Protein AF-W2PN61-F1 (afdb_monomer_lite)

Radius of gyration: 28.11 Å; chains: 1; bounding box: 48×59×85 Å

Foldseek 3Di:
DVCPPPDPPDDDDPDDDPDPDPPPPDADPDALVNLLVDPLQVVLDDPPDPSDLVSSQVSCCVRVVHHCPPVSVRSVVSNVVVVVVPPDPVVVVVVCVVVVQVVVCVVDPQFHDDQDAPPVRHRPPPPPDPPPPGDRPPDD

Structure (mmCIF, N/CA/C/O backbone):
data_AF-W2PN61-F1
#
_entry.id   AF-W2PN61-F1
#
loop_
_atom_site.group_PDB
_atom_site.id
_atom_site.type_symbol
_atom_site.label_atom_id
_atom_site.label_alt_id
_atom_site.label_comp_id
_atom_site.label_asym_id
_atom_site.label_entity_id
_atom_site.label_seq_id
_atom_site.pdbx_PD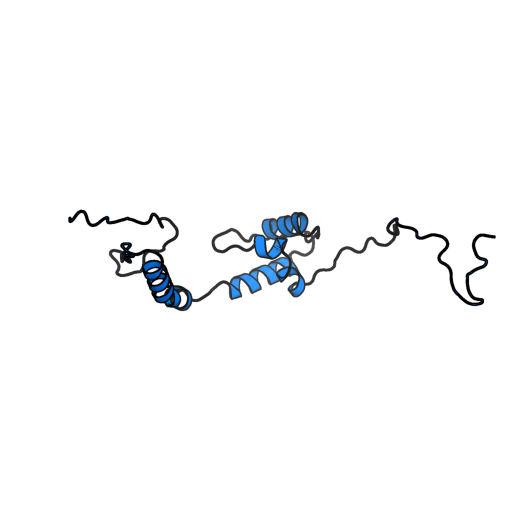B_ins_code
_atom_site.Cartn_x
_atom_site.Cartn_y
_atom_site.Cartn_z
_atom_site.occupancy
_atom_site.B_iso_or_equiv
_atom_site.auth_seq_id
_atom_site.auth_comp_id
_atom_site.auth_asym_id
_atom_site.auth_atom_id
_atom_site.pdbx_PDB_model_num
ATOM 1 N N . MET A 1 1 ? 13.772 -45.268 -36.505 1.00 55.53 1 MET A N 1
ATOM 2 C CA . MET A 1 1 ? 14.188 -43.844 -36.478 1.00 55.53 1 MET A CA 1
ATOM 3 C C . MET A 1 1 ? 13.184 -43.098 -35.601 1.00 55.53 1 MET A C 1
ATOM 5 O O . MET A 1 1 ? 11.998 -43.304 -35.801 1.00 55.53 1 MET A O 1
ATOM 9 N N . LYS A 1 2 ? 13.611 -42.314 -34.602 1.00 65.19 2 LYS A N 1
ATOM 10 C CA . LYS A 1 2 ? 12.760 -41.797 -33.497 1.00 65.19 2 LYS A CA 1
ATOM 11 C C . LYS A 1 2 ? 11.611 -40.836 -33.892 1.00 65.19 2 LYS A C 1
ATOM 13 O O . LYS A 1 2 ? 10.935 -40.336 -33.005 1.00 65.19 2 LYS A O 1
ATOM 18 N N . LEU A 1 3 ? 11.386 -40.581 -35.183 1.00 68.88 3 LEU A N 1
ATOM 19 C CA . LEU A 1 3 ? 10.431 -39.589 -35.702 1.00 68.88 3 LEU A CA 1
ATOM 20 C C . LEU A 1 3 ? 9.492 -40.147 -36.791 1.00 68.88 3 LEU A C 1
ATOM 22 O O . LEU A 1 3 ? 8.850 -39.381 -37.497 1.00 68.88 3 LEU A O 1
ATOM 26 N N . SER A 1 4 ? 9.376 -41.473 -36.930 1.00 75.00 4 SER A N 1
ATOM 27 C CA . SER A 1 4 ? 8.536 -42.121 -37.959 1.00 75.00 4 SER A CA 1
ATOM 28 C C . SER A 1 4 ? 7.030 -41.863 -37.827 1.00 75.00 4 SER A C 1
ATOM 30 O O . SER A 1 4 ? 6.282 -42.177 -38.744 1.00 75.00 4 SER A O 1
ATOM 32 N N . HIS A 1 5 ? 6.583 -41.315 -36.696 1.00 78.94 5 HIS A N 1
ATOM 33 C CA . HIS A 1 5 ? 5.173 -41.038 -36.410 1.00 78.94 5 HIS A CA 1
ATOM 34 C C . HIS A 1 5 ? 4.788 -39.561 -36.591 1.00 78.94 5 HIS A C 1
ATOM 36 O O . HIS A 1 5 ? 3.639 -39.205 -36.346 1.00 78.94 5 HIS A O 1
ATOM 42 N N . VAL A 1 6 ? 5.725 -38.691 -36.983 1.00 79.25 6 VAL A N 1
ATOM 43 C CA . VAL A 1 6 ? 5.450 -37.258 -37.162 1.00 79.25 6 VAL A CA 1
ATOM 44 C C . VAL A 1 6 ? 4.892 -37.022 -38.574 1.00 79.25 6 VAL A C 1
ATOM 46 O O . VAL A 1 6 ? 5.556 -37.398 -39.543 1.00 79.25 6 VAL A O 1
ATOM 49 N N . PRO A 1 7 ? 3.693 -36.422 -38.724 1.00 85.25 7 PRO A N 1
ATOM 50 C CA . PRO A 1 7 ? 3.103 -36.143 -40.031 1.00 85.25 7 PRO A CA 1
ATOM 51 C C . PRO A 1 7 ? 3.997 -35.241 -40.887 1.00 85.25 7 PRO A C 1
ATOM 53 O O . PRO A 1 7 ? 4.637 -34.317 -40.379 1.00 85.25 7 PRO A O 1
ATOM 56 N N . SER A 1 8 ? 4.005 -35.471 -42.201 1.00 80.50 8 SER A N 1
ATOM 57 C CA . SER A 1 8 ? 4.737 -34.616 -43.140 1.00 80.50 8 SER A CA 1
ATOM 58 C C . SER A 1 8 ? 4.215 -33.176 -43.065 1.00 80.50 8 SER A C 1
ATOM 60 O O . SER A 1 8 ? 3.020 -32.946 -43.234 1.00 80.50 8 SER A O 1
ATOM 62 N N . GLY A 1 9 ? 5.107 -32.217 -42.796 1.00 79.81 9 GLY A N 1
ATOM 63 C CA . GLY A 1 9 ? 4.773 -30.797 -42.610 1.00 79.81 9 GLY A CA 1
ATOM 64 C C . GLY A 1 9 ? 4.555 -30.359 -41.156 1.00 79.81 9 GLY A C 1
ATOM 65 O O . GLY A 1 9 ? 4.357 -29.173 -40.908 1.00 79.81 9 GLY A O 1
ATOM 66 N N . ALA A 1 10 ? 4.620 -31.276 -40.186 1.00 80.12 10 ALA A N 1
ATOM 67 C CA . ALA A 1 10 ? 4.554 -30.920 -38.774 1.00 80.12 10 ALA A CA 1
ATOM 68 C C . ALA A 1 10 ? 5.920 -30.457 -38.242 1.00 80.12 10 ALA A C 1
ATOM 70 O O . ALA A 1 10 ? 6.963 -31.051 -38.528 1.00 80.12 10 ALA A O 1
ATOM 71 N N . TYR A 1 11 ? 5.908 -29.412 -37.416 1.00 79.88 11 TYR A N 1
ATOM 72 C CA . TYR A 1 11 ? 7.091 -28.960 -36.693 1.00 79.88 11 TYR A CA 1
ATOM 73 C C . TYR A 1 11 ? 7.259 -29.782 -35.414 1.00 79.88 11 TYR A C 1
ATOM 75 O O . TYR A 1 11 ? 6.325 -29.920 -34.627 1.00 79.88 11 TYR A O 1
ATOM 83 N N . TYR A 1 12 ? 8.461 -30.314 -35.194 1.00 78.69 12 TYR A N 1
ATOM 84 C CA . TYR A 1 12 ? 8.824 -30.998 -33.956 1.00 78.69 12 TYR A CA 1
ATOM 85 C C . TYR A 1 12 ? 9.882 -30.189 -33.208 1.00 78.69 12 TYR A C 1
ATOM 87 O O . TYR A 1 12 ? 10.924 -29.837 -33.764 1.00 78.69 12 TYR A O 1
ATOM 95 N N . ILE A 1 13 ? 9.621 -29.911 -31.932 1.00 78.12 13 ILE A N 1
ATOM 96 C CA . ILE A 1 13 ? 10.567 -29.216 -31.063 1.00 78.12 13 ILE A CA 1
ATOM 97 C C . ILE A 1 13 ? 11.577 -30.243 -30.552 1.00 78.12 13 ILE A C 1
ATOM 99 O O . ILE A 1 13 ? 11.271 -31.068 -29.696 1.00 78.12 13 ILE A O 1
ATOM 103 N N . SER A 1 14 ? 12.794 -30.193 -31.093 1.00 77.25 14 SER A N 1
ATOM 104 C CA . SER A 1 14 ? 13.855 -31.149 -30.762 1.00 77.25 14 SER A CA 1
ATOM 105 C C . SER A 1 14 ? 14.504 -30.890 -29.405 1.00 77.25 14 SER A C 1
ATOM 107 O O . SER A 1 14 ? 14.959 -31.832 -28.755 1.00 77.25 14 SER A O 1
ATOM 109 N N . LYS A 1 15 ? 14.558 -29.622 -28.982 1.00 73.69 15 LYS A N 1
ATOM 110 C CA . LYS A 1 15 ? 15.092 -29.170 -27.695 1.00 73.69 15 LYS A CA 1
ATOM 111 C C . LYS A 1 15 ? 14.384 -27.887 -27.274 1.00 73.69 15 LYS A C 1
ATOM 113 O O . LYS A 1 15 ? 14.227 -26.977 -28.083 1.00 73.69 15 LYS A O 1
ATOM 118 N N . LEU A 1 16 ? 14.008 -27.808 -26.003 1.00 76.25 16 LEU A N 1
ATOM 119 C CA . LEU A 1 16 ? 13.607 -26.564 -25.354 1.00 76.25 16 LEU A CA 1
ATOM 120 C C . LEU A 1 16 ? 14.790 -26.074 -24.528 1.00 76.25 16 LEU A C 1
ATOM 122 O O . LEU A 1 16 ? 15.350 -26.839 -23.742 1.00 76.25 16 LEU A O 1
ATOM 126 N N . ASN A 1 17 ? 15.188 -24.818 -24.721 1.00 69.75 17 ASN A N 1
ATOM 127 C CA . ASN A 1 17 ? 16.171 -24.200 -23.846 1.00 69.75 17 ASN A CA 1
ATOM 128 C C . ASN A 1 17 ? 15.422 -23.658 -22.628 1.00 69.75 17 ASN A C 1
ATOM 130 O O . ASN A 1 17 ? 14.665 -22.700 -22.743 1.00 69.75 17 ASN A O 1
ATOM 134 N N . LEU A 1 18 ? 15.566 -24.341 -21.493 1.00 70.19 18 LEU A N 1
ATOM 135 C CA . LEU A 1 18 ? 14.885 -23.983 -20.245 1.00 70.19 18 LEU A CA 1
ATOM 136 C C . LEU A 1 18 ? 15.618 -22.875 -19.479 1.00 70.19 18 LEU A C 1
ATOM 138 O O . LEU A 1 18 ? 15.136 -22.424 -18.444 1.00 70.19 18 LEU A O 1
ATOM 142 N N . THR A 1 19 ? 16.785 -22.444 -19.960 1.00 68.56 19 THR A N 1
ATOM 143 C CA . THR A 1 19 ? 17.487 -21.303 -19.384 1.00 68.56 19 THR A CA 1
ATOM 144 C C . THR A 1 19 ? 16.893 -20.005 -19.931 1.00 68.56 19 THR A C 1
ATOM 146 O O . THR A 1 19 ? 16.712 -19.873 -21.147 1.00 68.56 19 THR A O 1
ATOM 149 N N . PRO A 1 20 ? 16.587 -19.028 -19.060 1.00 60.69 20 PRO A N 1
ATOM 150 C CA . PRO A 1 20 ? 16.206 -17.696 -19.503 1.00 60.69 20 PRO A CA 1
ATOM 151 C C . PRO A 1 20 ? 17.273 -17.136 -20.448 1.00 60.69 20 PRO A C 1
ATOM 153 O O . PRO A 1 20 ? 18.472 -17.236 -20.175 1.00 60.69 20 PRO A O 1
ATOM 156 N N . SER A 1 21 ? 16.845 -16.550 -21.568 1.00 64.81 21 SER A N 1
ATOM 157 C CA . SER A 1 21 ? 17.747 -15.820 -22.460 1.00 64.81 21 SER A CA 1
ATOM 158 C C . SER A 1 21 ? 18.455 -14.721 -21.665 1.00 64.81 21 SER A C 1
ATOM 160 O O . SER A 1 21 ? 17.798 -13.902 -21.024 1.00 64.81 21 SER A O 1
ATOM 162 N N . GLN A 1 22 ? 19.789 -14.667 -21.734 1.00 60.28 22 GLN A N 1
ATOM 163 C CA . GLN A 1 22 ? 20.594 -13.632 -21.066 1.00 60.28 22 GLN A CA 1
ATOM 164 C C . GLN A 1 22 ? 20.251 -12.203 -21.528 1.00 60.28 22 GLN A C 1
ATOM 166 O O . GLN A 1 22 ? 20.656 -11.237 -20.891 1.00 60.28 22 GLN A O 1
ATOM 171 N N . CYS A 1 23 ? 19.495 -12.054 -22.620 1.00 58.22 23 CYS A N 1
ATOM 172 C CA . CYS A 1 23 ? 19.038 -10.765 -23.137 1.00 58.22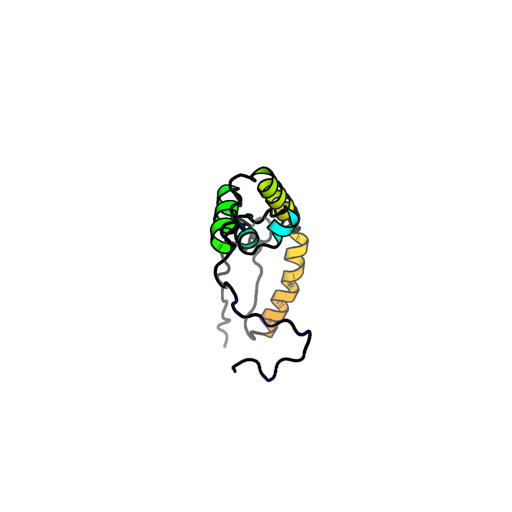 23 CYS A CA 1
ATOM 173 C C . CYS A 1 23 ? 17.659 -10.337 -22.604 1.00 58.22 23 CYS A C 1
AT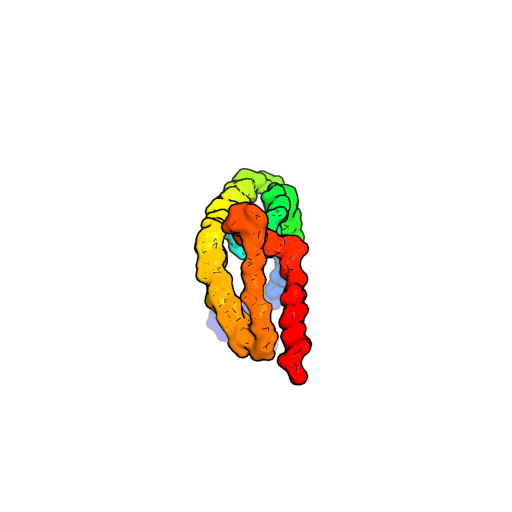OM 175 O O . CYS A 1 23 ? 17.194 -9.250 -22.934 1.00 58.22 23 CYS A O 1
ATOM 177 N N . CYS A 1 24 ? 16.994 -11.157 -21.788 1.00 55.00 24 CYS A N 1
ATOM 178 C CA . CYS A 1 24 ? 15.722 -10.814 -21.152 1.00 55.00 24 CYS A CA 1
ATOM 179 C C . CYS A 1 24 ? 15.965 -10.187 -19.770 1.00 55.00 24 CYS A C 1
ATOM 181 O O . CYS A 1 24 ? 15.555 -10.732 -18.752 1.00 55.00 24 CYS A O 1
ATOM 183 N N . THR A 1 25 ? 16.657 -9.046 -19.731 1.00 59.03 25 THR A N 1
ATOM 184 C CA . THR A 1 25 ? 16.947 -8.280 -18.500 1.00 59.03 25 THR A CA 1
ATOM 185 C C . THR A 1 25 ? 15.948 -7.147 -18.249 1.00 59.03 25 THR A C 1
ATOM 187 O O . THR A 1 25 ? 16.235 -6.220 -17.492 1.00 59.03 25 THR A O 1
ATOM 190 N N . SER A 1 26 ? 14.775 -7.182 -18.888 1.00 62.78 26 SER A N 1
ATOM 191 C CA . SER A 1 26 ? 13.744 -6.167 -18.675 1.00 62.78 26 SER A CA 1
ATOM 192 C C . SER A 1 26 ? 13.274 -6.209 -17.225 1.00 62.78 26 SER A C 1
ATOM 194 O O . SER A 1 26 ? 12.674 -7.194 -16.796 1.00 62.78 26 SER A O 1
ATOM 196 N N . SER A 1 27 ? 13.529 -5.140 -16.476 1.00 63.28 27 SER A N 1
ATOM 197 C CA . SER A 1 27 ? 12.898 -4.952 -15.179 1.00 63.28 27 SER A CA 1
ATOM 198 C C . SER A 1 27 ? 11.430 -4.564 -15.384 1.00 63.28 27 SER A C 1
ATOM 200 O O . SER A 1 27 ? 11.119 -3.826 -16.326 1.00 63.28 27 SER A O 1
ATOM 202 N N . PRO A 1 28 ? 10.511 -5.042 -14.529 1.00 65.69 28 PRO A N 1
ATOM 203 C CA . PRO A 1 28 ? 9.119 -4.623 -14.582 1.00 65.69 28 PRO A CA 1
ATOM 204 C C . PRO A 1 28 ? 9.020 -3.098 -14.455 1.00 65.69 28 PRO A C 1
ATOM 206 O O . PRO A 1 28 ? 9.396 -2.508 -13.436 1.00 65.69 28 PRO A O 1
ATOM 209 N N . ASP A 1 29 ? 8.514 -2.434 -15.494 1.00 77.56 29 ASP A N 1
ATOM 210 C CA . ASP A 1 29 ? 8.195 -1.011 -15.427 1.00 77.56 29 ASP A CA 1
ATOM 211 C C . ASP A 1 29 ? 6.782 -0.825 -14.874 1.00 77.56 29 ASP A C 1
ATOM 213 O O . ASP A 1 29 ? 5.804 -0.712 -15.610 1.00 77.56 29 ASP A O 1
ATOM 217 N N . VAL A 1 30 ? 6.682 -0.874 -13.547 1.00 81.06 30 VAL A N 1
ATOM 218 C CA . VAL A 1 30 ? 5.404 -0.761 -12.842 1.00 81.06 30 VAL A CA 1
ATOM 219 C C . VAL A 1 30 ? 4.955 0.697 -12.791 1.00 81.06 30 VAL A C 1
ATOM 221 O O . VAL A 1 30 ? 5.665 1.569 -12.280 1.00 81.06 30 VAL A O 1
ATOM 224 N N . ASN A 1 31 ? 3.747 0.960 -13.289 1.00 86.56 31 ASN A N 1
ATOM 225 C CA . ASN A 1 31 ? 3.103 2.266 -13.173 1.00 86.56 31 ASN A CA 1
ATOM 226 C C . ASN A 1 31 ? 2.404 2.439 -11.807 1.00 86.56 31 ASN A C 1
ATOM 228 O O . ASN A 1 31 ? 2.191 1.480 -11.072 1.00 86.56 31 ASN A O 1
ATOM 232 N N . ALA A 1 32 ? 1.998 3.666 -11.461 1.00 85.06 32 ALA A N 1
ATOM 233 C CA . ALA A 1 32 ? 1.367 3.947 -10.165 1.00 85.06 32 ALA A CA 1
ATOM 234 C C . ALA A 1 32 ? 0.074 3.149 -9.914 1.00 85.06 32 ALA A C 1
ATOM 236 O O . ALA A 1 32 ? -0.242 2.858 -8.766 1.00 85.06 32 ALA A O 1
ATOM 237 N N . ARG A 1 33 ? -0.675 2.791 -10.966 1.00 86.94 33 ARG A N 1
ATOM 238 C CA . ARG A 1 33 ? -1.913 2.010 -10.841 1.00 86.94 33 ARG A CA 1
ATOM 239 C C . ARG A 1 33 ? -1.608 0.566 -10.451 1.00 86.94 33 ARG A C 1
ATOM 241 O O . ARG A 1 33 ? -2.153 0.084 -9.471 1.00 86.94 33 ARG A O 1
ATOM 248 N N . GLN A 1 34 ? -0.695 -0.071 -11.176 1.00 88.62 34 GLN A N 1
ATOM 249 C CA . GLN A 1 34 ? -0.233 -1.432 -10.907 1.00 88.62 34 GLN A CA 1
ATOM 250 C C . GLN A 1 34 ? 0.469 -1.525 -9.551 1.00 88.62 34 GLN A C 1
ATOM 252 O O . GLN A 1 34 ? 0.284 -2.493 -8.828 1.00 88.62 34 GLN A O 1
ATOM 257 N N . LEU A 1 35 ? 1.226 -0.489 -9.172 1.00 90.12 35 LEU A N 1
ATOM 258 C CA . LEU A 1 35 ? 1.921 -0.426 -7.889 1.00 90.12 35 LEU A CA 1
ATOM 259 C C . LEU A 1 35 ? 0.957 -0.586 -6.705 1.00 90.12 35 LEU A C 1
ATOM 261 O O . LEU A 1 35 ? 1.307 -1.244 -5.735 1.00 90.12 35 LEU A O 1
ATOM 265 N N . LYS A 1 36 ? -0.257 -0.031 -6.791 1.00 89.81 36 LYS A N 1
ATOM 266 C CA . LYS A 1 36 ? -1.269 -0.134 -5.728 1.00 89.81 36 LYS A CA 1
ATOM 267 C C . LYS A 1 36 ? -1.866 -1.526 -5.568 1.00 89.81 36 LYS A C 1
ATOM 269 O O . LYS A 1 36 ? -2.414 -1.818 -4.514 1.00 89.81 36 LYS A O 1
ATOM 274 N N . GLU A 1 37 ? -1.788 -2.351 -6.605 1.00 89.81 37 GLU A N 1
ATOM 275 C CA . GLU A 1 37 ? -2.303 -3.722 -6.603 1.00 89.81 37 GLU A CA 1
ATOM 276 C C . GLU A 1 37 ? -1.270 -4.710 -6.032 1.00 89.81 37 GLU A C 1
ATOM 278 O O . GLU A 1 37 ? -1.606 -5.856 -5.746 1.00 89.81 37 GLU A O 1
ATOM 283 N N . LEU A 1 38 ? -0.018 -4.274 -5.842 1.00 90.19 38 LEU A N 1
ATOM 284 C CA . LEU A 1 38 ? 1.049 -5.120 -5.319 1.00 90.19 38 LEU A CA 1
ATOM 285 C C . LEU A 1 38 ? 0.879 -5.416 -3.828 1.00 90.19 38 LEU A C 1
ATOM 287 O O . LEU A 1 38 ? 0.526 -4.550 -3.016 1.00 90.19 38 LEU A O 1
ATOM 291 N N . THR A 1 39 ? 1.226 -6.645 -3.455 1.00 89.56 39 THR A N 1
ATOM 292 C CA . THR A 1 39 ? 1.105 -7.128 -2.075 1.00 89.56 39 THR A CA 1
ATOM 293 C C . THR A 1 39 ? 2.093 -6.403 -1.165 1.00 89.56 39 THR A C 1
ATOM 295 O O . THR A 1 39 ? 1.734 -5.963 -0.074 1.00 89.56 39 THR A O 1
ATOM 298 N N . GLY A 1 40 ? 3.332 -6.192 -1.623 1.00 89.56 40 GLY A N 1
ATOM 299 C CA . GLY A 1 40 ? 4.345 -5.458 -0.867 1.00 89.56 40 GLY A CA 1
ATOM 300 C C . GLY A 1 40 ? 4.003 -3.982 -0.686 1.00 89.56 40 GLY A C 1
ATOM 301 O O . GLY A 1 40 ? 4.359 -3.392 0.336 1.00 89.56 40 GLY A O 1
ATOM 302 N N . PHE A 1 41 ? 3.284 -3.383 -1.636 1.00 91.00 41 PHE A N 1
ATOM 303 C CA . PHE A 1 41 ? 2.836 -1.997 -1.531 1.00 91.00 41 PHE A CA 1
ATOM 304 C C . PHE A 1 41 ? 1.679 -1.843 -0.539 1.00 91.00 41 PHE A C 1
ATOM 306 O O . PHE A 1 41 ? 1.760 -1.005 0.360 1.00 91.00 41 PHE A O 1
ATOM 313 N N . THR A 1 42 ? 0.636 -2.669 -0.659 1.00 88.19 42 THR A N 1
ATOM 314 C CA . THR A 1 42 ? -0.529 -2.635 0.243 1.00 88.19 42 THR A CA 1
ATOM 315 C C . THR A 1 42 ? -0.133 -2.946 1.687 1.00 88.19 42 THR A C 1
ATOM 317 O O . THR A 1 42 ? -0.490 -2.196 2.588 1.00 88.19 42 THR A O 1
ATOM 320 N N . ALA A 1 43 ? 0.725 -3.944 1.915 1.00 86.19 43 ALA A N 1
ATOM 321 C CA . ALA A 1 43 ? 1.240 -4.266 3.250 1.00 86.19 43 ALA A CA 1
ATOM 322 C C . ALA A 1 43 ? 2.110 -3.151 3.873 1.00 86.19 43 ALA A C 1
ATOM 324 O O . ALA A 1 43 ? 2.285 -3.089 5.093 1.00 86.19 43 ALA A O 1
ATOM 325 N N . ALA A 1 44 ? 2.685 -2.262 3.056 1.00 87.94 44 ALA A N 1
ATOM 326 C CA . ALA A 1 44 ? 3.513 -1.156 3.535 1.00 87.94 44 ALA A CA 1
ATOM 327 C C . ALA A 1 44 ? 2.708 0.090 3.934 1.00 87.94 44 ALA A C 1
ATOM 329 O O . ALA A 1 44 ? 3.246 0.959 4.631 1.00 87.94 44 ALA A O 1
ATOM 330 N N . ILE A 1 45 ? 1.450 0.187 3.500 1.00 85.12 45 ILE A N 1
ATOM 331 C CA . ILE A 1 45 ? 0.541 1.291 3.811 1.00 85.12 45 ILE A CA 1
ATOM 332 C C . ILE A 1 45 ? -0.511 0.764 4.785 1.00 85.12 45 ILE A C 1
ATOM 334 O O . ILE A 1 45 ? -1.563 0.285 4.385 1.00 85.12 45 ILE A O 1
ATOM 338 N N . LEU A 1 46 ? -0.184 0.847 6.073 1.00 78.94 46 LEU A N 1
ATOM 339 C CA . LEU A 1 46 ? -1.112 0.580 7.168 1.00 78.94 46 LEU A CA 1
ATOM 340 C C . LEU A 1 46 ? -1.521 1.901 7.808 1.00 78.94 46 LEU A C 1
ATOM 342 O O . LEU A 1 46 ? -0.687 2.815 7.910 1.00 78.94 46 LEU A O 1
ATOM 346 N N . ASP A 1 47 ? -2.763 1.961 8.275 1.00 64.69 47 ASP A N 1
ATOM 347 C CA . ASP A 1 47 ? -3.241 3.069 9.089 1.00 64.69 47 ASP A CA 1
ATOM 348 C C . ASP A 1 47 ? -2.395 3.177 10.373 1.00 64.69 47 ASP A C 1
ATOM 350 O O . ASP A 1 47 ? -1.843 2.198 10.889 1.00 64.69 47 ASP A O 1
ATOM 354 N N . ASP A 1 48 ? -2.143 4.417 10.790 1.00 65.50 48 ASP A N 1
ATOM 355 C CA . ASP A 1 48 ? -1.281 4.806 11.918 1.00 65.50 48 ASP A CA 1
ATOM 356 C C . ASP A 1 48 ? 0.219 4.458 11.825 1.00 65.50 48 ASP A C 1
ATOM 358 O O . ASP A 1 48 ? 0.999 4.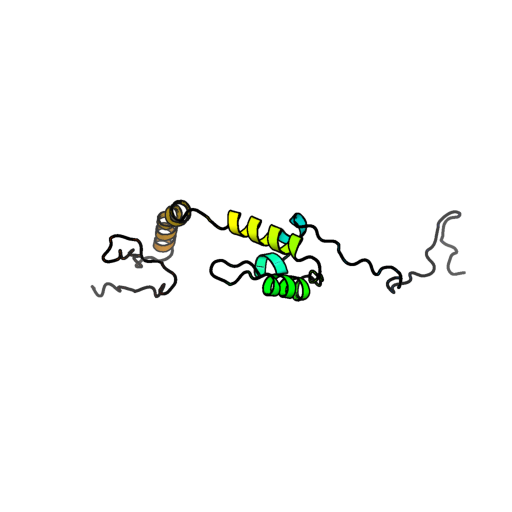825 12.706 1.00 65.50 48 ASP A O 1
ATOM 362 N N . HIS A 1 49 ? 0.686 3.831 10.739 1.00 66.56 49 HIS A N 1
ATOM 363 C CA . HIS A 1 49 ? 2.106 3.509 10.565 1.00 66.56 49 HIS A CA 1
ATOM 364 C C . HIS A 1 49 ? 2.815 4.435 9.569 1.00 66.56 49 HIS A C 1
ATOM 366 O O . HIS A 1 49 ? 2.242 4.937 8.597 1.00 66.56 49 HIS A O 1
ATOM 372 N N . SER A 1 50 ? 4.130 4.614 9.751 1.00 66.12 50 SER A N 1
ATOM 373 C CA . SER A 1 50 ? 4.937 5.430 8.840 1.00 66.12 50 SER A CA 1
ATOM 374 C C . SER A 1 50 ? 4.998 4.793 7.443 1.00 66.12 50 SER A C 1
ATOM 376 O O . SER A 1 50 ? 5.706 3.828 7.175 1.00 66.12 50 SER A O 1
ATOM 378 N N . SER A 1 51 ? 4.228 5.337 6.510 1.00 78.94 51 SER A N 1
ATOM 379 C CA . SER A 1 51 ? 4.179 4.964 5.084 1.00 78.94 51 SER A CA 1
ATOM 380 C C . SER A 1 51 ? 5.228 5.752 4.291 1.00 78.94 51 SER A C 1
ATOM 382 O O . SER A 1 51 ? 4.960 6.358 3.253 1.00 78.94 51 SER A O 1
ATOM 384 N N . GLY A 1 52 ? 6.440 5.818 4.848 1.00 83.06 52 GLY A N 1
ATOM 385 C CA . GLY A 1 52 ? 7.563 6.526 4.250 1.00 83.06 52 GLY A CA 1
ATOM 386 C C . GLY A 1 52 ? 8.049 5.834 2.979 1.00 83.06 52 GLY A C 1
ATOM 387 O O . GLY A 1 52 ? 8.045 4.608 2.886 1.00 83.06 52 GLY A O 1
ATOM 388 N N . LEU A 1 53 ? 8.527 6.631 2.025 1.00 88.06 53 LE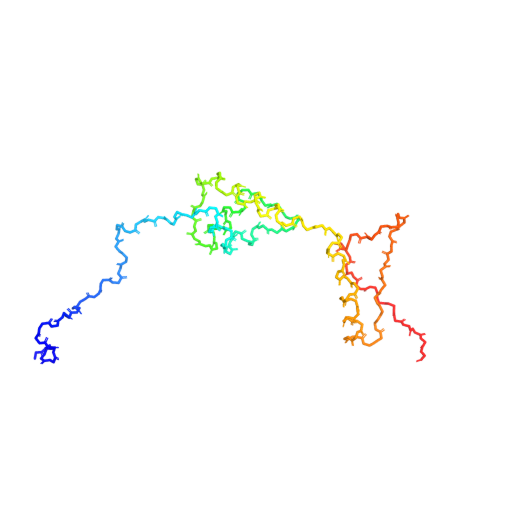U A N 1
ATOM 389 C CA . LEU A 1 53 ? 9.049 6.183 0.732 1.00 88.06 53 LEU A CA 1
ATOM 390 C C . LEU A 1 53 ? 9.978 4.965 0.844 1.00 88.06 53 LEU A C 1
ATOM 392 O O . LEU A 1 53 ? 9.776 3.962 0.169 1.00 88.06 53 LEU A O 1
ATOM 396 N N . THR A 1 54 ? 10.969 5.039 1.734 1.00 89.38 54 THR A N 1
ATOM 397 C CA . THR A 1 54 ? 11.964 3.980 1.945 1.00 89.38 54 THR A CA 1
ATOM 398 C C . THR A 1 54 ? 11.330 2.672 2.400 1.00 89.38 54 THR A C 1
ATOM 400 O O . THR A 1 54 ? 11.729 1.606 1.942 1.00 89.38 54 THR A O 1
ATOM 403 N N . ARG A 1 55 ? 10.317 2.733 3.274 1.00 88.88 55 ARG A N 1
ATOM 404 C CA . ARG A 1 55 ? 9.604 1.542 3.745 1.00 88.88 55 ARG A CA 1
ATOM 405 C C . ARG A 1 55 ? 8.846 0.884 2.599 1.00 88.88 55 ARG A C 1
ATOM 407 O O . ARG A 1 55 ? 8.977 -0.319 2.414 1.00 88.88 55 ARG A O 1
ATOM 414 N N . VAL A 1 56 ? 8.102 1.674 1.826 1.00 90.75 56 VAL A N 1
ATOM 415 C CA . VAL A 1 56 ? 7.301 1.175 0.698 1.00 90.75 56 VAL A CA 1
ATOM 416 C C . VAL A 1 56 ? 8.197 0.563 -0.375 1.00 90.75 56 VAL A C 1
ATOM 418 O O . VAL A 1 56 ? 7.951 -0.560 -0.800 1.00 90.75 56 VAL A O 1
ATOM 421 N N . VAL A 1 57 ? 9.290 1.238 -0.745 1.00 92.25 57 VAL A N 1
ATOM 422 C CA . VAL A 1 57 ? 10.263 0.707 -1.713 1.00 92.25 57 VAL A CA 1
ATOM 423 C C . VAL A 1 57 ? 10.887 -0.595 -1.214 1.00 92.25 57 VAL A C 1
ATOM 425 O O . VAL A 1 57 ? 10.934 -1.559 -1.966 1.00 92.25 57 VAL A O 1
ATOM 428 N N . ASN A 1 58 ? 11.321 -0.658 0.049 1.00 91.25 58 ASN A N 1
ATOM 429 C CA . ASN A 1 58 ? 11.913 -1.876 0.609 1.00 91.25 58 ASN A CA 1
ATOM 430 C C . ASN A 1 58 ? 10.909 -3.031 0.715 1.00 91.25 58 ASN A C 1
ATOM 432 O O . ASN A 1 58 ? 11.307 -4.187 0.631 1.00 91.25 58 ASN A O 1
ATOM 436 N N . SER A 1 59 ? 9.633 -2.728 0.946 1.00 90.75 59 SER A N 1
ATOM 437 C CA . SER A 1 59 ? 8.576 -3.733 1.028 1.00 90.75 59 SER A CA 1
ATOM 438 C C . SER A 1 59 ? 8.291 -4.344 -0.342 1.00 90.75 59 SER A C 1
ATOM 440 O O . SER A 1 59 ? 8.315 -5.561 -0.484 1.00 90.75 59 SER A O 1
ATOM 442 N N . VAL A 1 60 ? 8.128 -3.501 -1.365 1.00 91.00 60 VAL A N 1
ATOM 443 C CA . VAL A 1 60 ? 7.926 -3.934 -2.756 1.00 91.00 60 VAL A CA 1
ATOM 444 C C . VAL A 1 60 ? 9.139 -4.715 -3.287 1.00 91.00 60 VAL A C 1
ATOM 446 O O . VAL A 1 60 ? 8.964 -5.751 -3.918 1.00 91.00 60 VAL A O 1
ATOM 449 N N . ASP A 1 61 ? 10.366 -4.285 -2.967 1.00 91.31 61 ASP A N 1
ATOM 450 C CA . ASP A 1 61 ? 11.607 -4.990 -3.346 1.00 91.31 61 ASP A CA 1
ATOM 451 C C . ASP A 1 61 ? 11.672 -6.391 -2.708 1.00 91.31 61 ASP A C 1
ATOM 453 O O . ASP A 1 61 ? 12.079 -7.352 -3.346 1.00 91.31 61 ASP A O 1
ATOM 457 N N . LYS A 1 62 ? 11.236 -6.535 -1.448 1.00 91.12 62 LYS A N 1
ATOM 458 C CA . LYS A 1 62 ? 11.298 -7.813 -0.718 1.00 91.12 62 LYS A CA 1
ATOM 459 C C . LYS A 1 62 ? 10.171 -8.785 -1.049 1.00 91.12 62 LYS A C 1
ATOM 461 O O . LYS A 1 62 ? 10.394 -9.989 -0.987 1.00 91.12 62 LYS A O 1
ATOM 466 N N . VAL A 1 63 ? 8.962 -8.278 -1.277 1.00 90.25 63 VAL A N 1
ATOM 467 C CA . VAL A 1 63 ? 7.754 -9.105 -1.420 1.00 90.25 63 VAL A CA 1
ATOM 468 C C . VAL A 1 63 ? 7.466 -9.412 -2.883 1.00 90.25 63 VAL A C 1
ATOM 470 O O . VAL A 1 63 ? 7.140 -10.550 -3.204 1.00 90.25 63 VAL A O 1
ATOM 473 N N . ASP A 1 64 ? 7.607 -8.418 -3.760 1.00 87.12 64 ASP A N 1
ATOM 474 C CA . ASP A 1 64 ? 7.233 -8.537 -5.171 1.00 87.12 64 ASP A CA 1
ATOM 475 C C . ASP A 1 64 ? 8.461 -8.681 -6.099 1.00 87.12 64 ASP A C 1
ATOM 477 O O . ASP A 1 64 ? 8.290 -8.880 -7.299 1.00 87.12 64 ASP A O 1
ATOM 481 N N . ASP A 1 65 ? 9.689 -8.601 -5.559 1.00 87.88 65 ASP A N 1
ATOM 482 C CA . ASP A 1 65 ? 10.966 -8.625 -6.304 1.00 87.88 65 ASP A CA 1
ATOM 483 C C . ASP A 1 65 ? 11.061 -7.509 -7.365 1.00 87.88 65 ASP A C 1
ATOM 485 O O . ASP A 1 65 ? 11.583 -7.674 -8.470 1.00 87.88 65 ASP A O 1
ATOM 489 N N . ILE A 1 66 ? 10.507 -6.331 -7.038 1.00 86.12 66 ILE A N 1
ATOM 490 C CA . ILE A 1 66 ? 10.461 -5.180 -7.945 1.00 86.12 66 ILE A CA 1
ATOM 491 C C . ILE A 1 66 ? 11.271 -4.010 -7.391 1.00 86.12 66 ILE A C 1
ATOM 493 O O . ILE A 1 66 ? 10.893 -3.334 -6.431 1.00 86.12 66 ILE A O 1
ATOM 497 N N . ASN A 1 67 ? 12.351 -3.671 -8.093 1.00 87.38 67 ASN A N 1
ATOM 498 C CA . ASN A 1 67 ? 13.186 -2.537 -7.728 1.00 87.38 67 ASN A CA 1
ATOM 499 C C . ASN A 1 67 ? 12.544 -1.193 -8.128 1.00 87.38 67 ASN A C 1
ATOM 501 O O . ASN A 1 67 ? 12.514 -0.811 -9.300 1.00 87.38 67 ASN A O 1
ATOM 505 N N . MET A 1 68 ? 12.105 -0.435 -7.121 1.00 85.50 68 MET A N 1
ATOM 506 C CA . MET A 1 68 ? 11.507 0.900 -7.267 1.00 85.50 68 MET A CA 1
ATOM 507 C C . MET A 1 68 ? 12.411 2.045 -6.775 1.00 85.50 68 MET A C 1
ATOM 509 O O . MET A 1 68 ? 11.961 3.188 -6.670 1.00 85.50 68 MET A O 1
ATOM 513 N N . LYS A 1 69 ? 13.698 1.780 -6.497 1.00 87.31 69 LYS A N 1
ATOM 514 C CA . LYS A 1 69 ? 14.623 2.755 -5.882 1.00 87.31 69 LYS A CA 1
ATOM 515 C C . LYS A 1 69 ? 14.800 4.032 -6.701 1.00 87.31 69 LYS A C 1
ATOM 517 O O . LYS A 1 69 ? 14.952 5.091 -6.118 1.00 87.31 69 LYS A O 1
ATOM 522 N N . SER A 1 70 ? 14.741 3.961 -8.029 1.00 87.12 70 SER A N 1
ATOM 523 C CA . SER A 1 70 ? 14.868 5.138 -8.903 1.00 87.12 70 SER A CA 1
ATOM 524 C C . SER A 1 70 ? 13.545 5.873 -9.157 1.00 87.12 70 SER A C 1
ATOM 526 O O . SER A 1 70 ? 13.553 6.999 -9.653 1.00 87.12 70 SER A O 1
ATOM 528 N N . LYS A 1 71 ? 12.394 5.276 -8.818 1.00 85.44 71 LYS A N 1
ATOM 529 C CA . LYS A 1 71 ? 11.055 5.751 -9.215 1.00 85.44 71 LYS A CA 1
ATOM 530 C C . LYS A 1 71 ? 10.308 6.453 -8.086 1.00 85.44 71 LYS A C 1
ATOM 532 O O . LYS A 1 71 ? 9.099 6.294 -7.923 1.00 85.44 71 LYS A O 1
ATOM 537 N N . HIS A 1 72 ? 11.015 7.285 -7.325 1.00 89.69 72 HIS A N 1
ATOM 538 C CA . HIS A 1 72 ? 10.460 7.954 -6.148 1.00 89.69 72 HIS A CA 1
ATOM 539 C C . HIS A 1 72 ? 9.163 8.723 -6.432 1.00 89.69 72 HIS A C 1
ATOM 541 O O . HIS A 1 72 ? 8.221 8.622 -5.655 1.00 89.69 72 HIS A O 1
ATOM 547 N N . ALA A 1 73 ? 9.079 9.443 -7.555 1.00 89.62 73 ALA A N 1
ATOM 548 C CA . ALA A 1 73 ? 7.894 10.227 -7.907 1.00 89.62 73 ALA A CA 1
ATOM 549 C C . ALA A 1 73 ? 6.633 9.364 -8.104 1.00 89.62 73 ALA A C 1
ATOM 551 O O . ALA A 1 73 ? 5.546 9.758 -7.682 1.00 89.62 73 ALA A O 1
ATOM 552 N N . VAL A 1 74 ? 6.778 8.183 -8.715 1.00 90.12 74 VAL A N 1
ATOM 553 C CA . VAL A 1 74 ? 5.672 7.237 -8.941 1.00 90.12 74 VAL A CA 1
ATOM 554 C C . VAL A 1 74 ? 5.184 6.684 -7.606 1.00 90.12 74 VAL A C 1
ATOM 556 O O . VAL A 1 74 ? 3.986 6.703 -7.329 1.00 90.12 74 VAL A O 1
ATOM 559 N N . VAL A 1 75 ? 6.123 6.271 -6.751 1.00 90.75 75 VAL A N 1
ATOM 560 C CA . VAL A 1 75 ? 5.820 5.726 -5.424 1.00 90.75 75 VAL A CA 1
ATOM 561 C C . VAL A 1 75 ? 5.163 6.784 -4.537 1.00 90.75 75 VAL A C 1
ATOM 563 O O . VAL A 1 75 ? 4.141 6.508 -3.917 1.00 90.75 75 VAL A O 1
ATOM 566 N N . TYR A 1 76 ? 5.680 8.017 -4.522 1.00 91.12 76 TYR A N 1
ATOM 567 C CA . TYR A 1 76 ? 5.084 9.115 -3.757 1.00 91.12 76 TYR A CA 1
ATOM 568 C C . TYR A 1 76 ? 3.643 9.406 -4.173 1.00 91.12 76 TYR A C 1
ATOM 570 O O . TYR A 1 76 ? 2.787 9.555 -3.304 1.00 91.12 76 TYR A O 1
ATOM 578 N N . ARG A 1 77 ? 3.359 9.466 -5.481 1.00 90.06 77 ARG A N 1
ATOM 579 C CA . ARG A 1 77 ? 1.991 9.681 -5.978 1.00 90.06 77 ARG A CA 1
ATOM 580 C C . ARG A 1 77 ? 1.059 8.557 -5.547 1.00 90.06 77 ARG A C 1
ATOM 582 O O . ARG A 1 77 ? -0.000 8.836 -4.997 1.00 90.06 77 ARG A O 1
ATOM 589 N N . ALA A 1 78 ? 1.485 7.305 -5.713 1.00 91.00 78 ALA A N 1
ATOM 590 C CA . ALA A 1 78 ? 0.687 6.155 -5.306 1.00 91.00 78 ALA A CA 1
ATOM 591 C C . ALA A 1 78 ? 0.384 6.169 -3.798 1.00 91.00 78 ALA A C 1
ATOM 593 O O . ALA A 1 78 ? -0.757 5.931 -3.410 1.00 91.00 78 ALA A O 1
ATO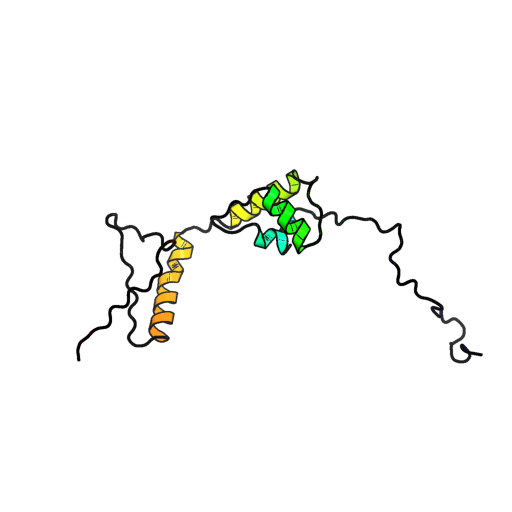M 594 N N . ILE A 1 79 ? 1.372 6.505 -2.957 1.00 90.06 79 ILE A N 1
ATOM 595 C CA . ILE A 1 79 ? 1.185 6.628 -1.503 1.00 90.06 79 ILE A CA 1
ATOM 596 C C . ILE A 1 79 ? 0.139 7.699 -1.179 1.00 90.06 79 ILE A C 1
ATOM 598 O O . ILE A 1 79 ? -0.753 7.449 -0.376 1.00 90.06 79 ILE A O 1
ATOM 602 N N . GLN A 1 80 ? 0.241 8.887 -1.782 1.00 88.69 80 GLN A N 1
ATOM 603 C CA . GLN A 1 80 ? -0.697 9.984 -1.519 1.00 88.69 80 GLN A CA 1
ATOM 604 C C . GLN A 1 80 ? -2.123 9.632 -1.950 1.00 88.69 80 GLN A C 1
ATOM 606 O O . GLN A 1 80 ? -3.067 9.884 -1.208 1.00 88.69 80 GLN A O 1
ATOM 611 N N . GLU A 1 81 ? -2.277 8.998 -3.112 1.00 89.38 81 GLU A N 1
ATOM 612 C CA . GLU A 1 81 ? -3.586 8.579 -3.613 1.00 89.38 81 GLU A CA 1
ATOM 613 C C . GLU A 1 81 ? -4.240 7.525 -2.706 1.00 89.38 81 GLU A C 1
ATOM 615 O O . GLU A 1 81 ? -5.437 7.612 -2.453 1.00 89.38 81 GLU A O 1
ATOM 620 N N . VAL A 1 82 ? -3.473 6.560 -2.182 1.00 87.62 82 VAL A N 1
ATOM 621 C CA . VAL A 1 82 ? -4.017 5.550 -1.255 1.00 87.62 82 VAL A CA 1
ATOM 622 C C . VAL A 1 82 ? -4.318 6.146 0.118 1.00 87.62 82 VAL A C 1
ATOM 624 O O . VAL A 1 82 ? -5.368 5.864 0.689 1.00 87.62 82 VAL A O 1
ATOM 627 N N . LYS A 1 83 ? -3.470 7.043 0.628 1.00 85.25 83 LYS A N 1
ATOM 628 C CA . LYS A 1 83 ? -3.763 7.771 1.871 1.00 85.25 83 LYS A CA 1
ATOM 629 C C . LYS A 1 83 ? -5.051 8.578 1.788 1.00 85.25 83 LYS A C 1
ATOM 631 O O . LYS A 1 83 ? -5.829 8.564 2.731 1.00 85.25 83 LYS A O 1
ATOM 636 N N . ALA A 1 84 ? -5.284 9.243 0.659 1.00 83.69 84 ALA A N 1
ATOM 637 C CA . ALA A 1 84 ? -6.515 9.990 0.434 1.00 83.69 84 ALA A CA 1
ATOM 638 C C . ALA A 1 84 ? -7.759 9.084 0.381 1.00 83.69 84 ALA A C 1
ATOM 640 O O . ALA A 1 84 ? -8.850 9.538 0.705 1.00 83.69 84 ALA A O 1
ATOM 641 N N . SER A 1 85 ? -7.616 7.811 -0.010 1.00 80.88 85 SER A N 1
ATOM 642 C CA . SER A 1 85 ? -8.719 6.841 0.057 1.00 80.88 85 SER A CA 1
ATOM 643 C C . SER A 1 85 ? -8.920 6.213 1.439 1.00 80.88 85 SER A C 1
ATOM 645 O O . SER A 1 85 ? -10.028 5.781 1.734 1.00 80.88 85 SER A O 1
ATOM 647 N N . LEU A 1 86 ? -7.877 6.162 2.275 1.00 75.38 86 LEU A N 1
ATOM 648 C CA . LEU A 1 86 ? -7.931 5.589 3.628 1.00 75.38 86 LEU A CA 1
ATOM 649 C C . LEU A 1 86 ? -8.532 6.541 4.664 1.00 75.38 86 LEU A C 1
ATOM 651 O O . LEU A 1 86 ? -8.969 6.098 5.718 1.00 75.38 86 LEU A O 1
ATOM 655 N N . THR A 1 87 ? -8.604 7.843 4.374 1.00 67.12 87 THR A N 1
ATOM 656 C CA . THR A 1 87 ? -9.348 8.797 5.204 1.00 67.12 87 THR A CA 1
ATOM 657 C C . THR A 1 87 ? -10.854 8.556 5.072 1.00 67.12 87 THR A C 1
ATOM 659 O O . THR A 1 87 ? -11.566 9.307 4.405 1.00 67.12 87 THR A O 1
ATOM 662 N N . VAL A 1 88 ? -11.340 7.476 5.681 1.00 62.47 88 VAL A N 1
ATOM 663 C CA . VAL A 1 88 ? -12.762 7.227 5.912 1.00 62.47 88 VAL A CA 1
ATOM 664 C C . VAL A 1 88 ? -13.216 8.189 7.007 1.00 62.47 88 VAL A C 1
ATOM 666 O O . VAL A 1 88 ? -12.517 8.391 8.000 1.00 62.47 88 VAL A O 1
ATOM 669 N N . SER A 1 89 ? -14.367 8.839 6.811 1.00 59.47 89 SER A N 1
ATOM 670 C CA . SER A 1 89 ? -14.941 9.681 7.861 1.00 59.47 89 SER A CA 1
ATOM 671 C C . SER A 1 89 ? -15.221 8.802 9.084 1.00 59.47 89 SER A C 1
ATOM 673 O O . SER A 1 89 ? -15.907 7.786 8.925 1.00 59.47 89 SER A O 1
ATOM 675 N N . PRO A 1 90 ? -14.762 9.181 10.291 1.00 59.66 90 PRO A N 1
ATOM 676 C CA . PRO A 1 90 ? -15.041 8.423 11.511 1.00 59.66 90 PRO A CA 1
ATOM 677 C C . PRO A 1 90 ? -16.545 8.180 11.705 1.00 59.66 90 PRO A C 1
ATOM 679 O O . PRO A 1 90 ? -16.947 7.158 12.240 1.00 59.66 90 PRO A O 1
ATOM 682 N N . GLU A 1 91 ? -17.399 9.072 11.200 1.00 59.12 91 GLU A N 1
ATOM 683 C CA . GLU A 1 91 ? -18.859 8.929 11.241 1.00 59.12 91 GLU A CA 1
ATOM 684 C C . GLU A 1 91 ? -19.365 7.672 10.512 1.00 59.12 91 GLU A C 1
ATOM 686 O O . GLU A 1 91 ? -20.309 7.028 10.968 1.00 59.12 91 GLU A O 1
ATOM 691 N N . VAL A 1 92 ? -18.729 7.297 9.397 1.00 61.88 92 VAL A N 1
ATOM 692 C CA . VAL A 1 92 ? -19.086 6.097 8.625 1.00 61.88 92 VAL A CA 1
ATOM 693 C C . VAL A 1 92 ? -18.590 4.843 9.339 1.00 61.88 92 VAL A C 1
ATOM 695 O O . VAL A 1 92 ? -19.322 3.861 9.425 1.00 61.88 92 VAL A O 1
ATOM 698 N N . GLU A 1 93 ? -17.387 4.885 9.907 1.00 62.88 93 GLU A N 1
ATOM 699 C CA . GLU A 1 93 ? -16.813 3.766 10.661 1.00 62.88 93 GLU A CA 1
ATOM 700 C C . GLU A 1 93 ? -17.620 3.469 11.938 1.00 62.88 93 GLU A C 1
ATOM 702 O O . GLU A 1 93 ? -17.984 2.321 12.201 1.00 62.88 93 GLU A O 1
ATOM 707 N N . TYR A 1 94 ? -18.021 4.509 12.677 1.00 62.12 94 TYR A N 1
ATOM 708 C CA . TYR A 1 94 ? -18.830 4.368 13.890 1.00 62.12 94 TYR A CA 1
ATOM 709 C C . TYR A 1 94 ? -20.289 3.979 13.624 1.00 62.12 94 TYR A C 1
ATOM 711 O O . TYR A 1 94 ? -20.941 3.443 14.520 1.00 62.12 94 TYR A O 1
ATOM 719 N N . SER A 1 95 ? -20.804 4.177 12.404 1.00 66.06 95 SER A N 1
ATOM 720 C CA . SER A 1 95 ? -22.165 3.751 12.043 1.00 66.06 95 SER A CA 1
ATOM 721 C C . SER A 1 95 ? -22.362 2.228 12.080 1.00 66.06 95 SER A C 1
ATOM 723 O O . SER A 1 95 ? -23.492 1.760 12.210 1.00 66.06 95 SER A O 1
ATOM 725 N N . LEU A 1 96 ? -21.272 1.455 12.008 1.00 67.12 96 LEU A N 1
ATOM 726 C CA . LEU A 1 96 ? -21.291 -0.011 12.009 1.00 67.12 96 LEU A CA 1
ATOM 727 C C . LEU A 1 96 ? -21.195 -0.622 13.416 1.00 67.12 96 LEU A C 1
ATOM 729 O O . LEU A 1 96 ? -21.529 -1.796 13.592 1.00 67.12 96 LEU A O 1
ATOM 733 N N . LEU A 1 97 ? -20.778 0.159 14.421 1.00 70.56 97 LEU A N 1
ATOM 734 C CA . LEU A 1 97 ? -20.645 -0.314 15.802 1.00 70.56 97 LEU A CA 1
ATOM 735 C C . LEU A 1 97 ? -21.947 -0.892 16.382 1.00 70.56 97 LEU A C 1
ATOM 737 O O . LEU A 1 97 ? -21.866 -1.955 16.997 1.00 70.56 97 LEU A O 1
ATOM 741 N N . PRO A 1 98 ? -23.137 -0.289 16.175 1.00 72.25 98 PRO A N 1
ATOM 742 C CA . PRO A 1 98 ? -24.378 -0.844 16.713 1.00 72.25 98 PRO A CA 1
ATOM 743 C C . PRO A 1 98 ? -24.660 -2.267 16.211 1.00 72.25 98 PRO A C 1
ATOM 745 O O . PRO A 1 98 ? -24.916 -3.160 17.014 1.00 72.25 98 PRO A O 1
ATOM 748 N N . GLY A 1 99 ? -24.521 -2.509 14.902 1.00 74.50 99 GLY A N 1
ATOM 749 C CA . GLY A 1 99 ? -24.753 -3.834 14.316 1.00 74.50 99 GLY A CA 1
ATOM 750 C C . GLY A 1 99 ? -23.720 -4.873 14.759 1.00 74.50 99 GLY A C 1
ATOM 751 O O . GLY A 1 99 ? -24.061 -6.031 14.993 1.00 74.50 99 GLY A O 1
ATOM 752 N N . PHE A 1 100 ? -22.461 -4.461 14.939 1.00 72.81 100 PHE A N 1
ATOM 753 C CA . PHE A 1 100 ? -21.428 -5.330 15.506 1.00 72.81 100 PHE A CA 1
ATOM 754 C C . PHE A 1 100 ? -21.748 -5.733 16.954 1.00 72.81 100 PHE A C 1
ATOM 756 O O . PHE A 1 100 ? -21.603 -6.900 17.316 1.00 72.81 100 PHE A O 1
ATOM 763 N N . MET A 1 101 ? -22.212 -4.788 17.775 1.00 73.44 101 MET A N 1
ATOM 764 C CA . MET A 1 101 ? -22.575 -5.046 19.171 1.00 73.44 101 MET A CA 1
ATOM 765 C C . MET A 1 101 ? -23.775 -5.984 19.297 1.00 73.44 101 MET A C 1
ATOM 767 O O . MET A 1 101 ? -23.753 -6.877 20.144 1.00 73.44 101 MET A O 1
ATOM 771 N N . GLU A 1 102 ? -24.783 -5.829 18.436 1.00 73.94 102 GLU A N 1
ATOM 772 C CA . GLU A 1 102 ? -25.932 -6.739 18.372 1.00 73.94 102 GLU A CA 1
ATOM 773 C C . GLU A 1 102 ? -25.502 -8.165 18.005 1.00 73.94 102 GLU A C 1
ATOM 775 O O . GLU A 1 102 ? -25.813 -9.105 18.738 1.00 73.94 102 GLU A O 1
ATOM 780 N N . ALA A 1 103 ? -24.712 -8.325 16.938 1.00 77.75 103 ALA A N 1
ATOM 781 C CA . ALA A 1 103 ? -24.212 -9.633 16.513 1.00 77.75 103 ALA A CA 1
ATOM 782 C C . ALA A 1 103 ? -23.327 -10.299 17.583 1.00 77.75 103 ALA A C 1
ATOM 784 O O . ALA A 1 103 ? -23.373 -11.514 17.782 1.00 77.75 103 ALA A O 1
ATOM 785 N N . PHE A 1 104 ? -22.528 -9.508 18.304 1.00 71.88 104 PHE A N 1
ATOM 786 C CA . PHE A 1 104 ? -21.697 -10.011 19.394 1.00 71.88 104 PHE A CA 1
ATOM 787 C C . PHE A 1 104 ? -22.531 -10.488 20.591 1.00 71.88 104 PHE A C 1
ATOM 789 O O . PHE A 1 104 ? -22.233 -11.543 21.156 1.00 71.88 104 PHE A O 1
ATOM 796 N N . ALA A 1 105 ? -23.566 -9.732 20.972 1.00 73.25 105 ALA A N 1
ATOM 797 C CA . ALA A 1 105 ? -24.473 -10.089 22.061 1.00 73.25 105 ALA A CA 1
ATOM 798 C C . ALA A 1 105 ? -25.292 -11.349 21.735 1.00 73.25 105 ALA A C 1
ATOM 800 O O . ALA A 1 105 ? -25.489 -12.194 22.607 1.00 73.25 105 ALA A O 1
ATOM 801 N N . GLU A 1 106 ? -25.714 -11.509 20.477 1.00 78.12 106 GLU A N 1
ATOM 802 C CA . GLU A 1 106 ? -26.388 -12.721 19.999 1.00 78.12 106 GLU A CA 1
ATOM 803 C C . GLU A 1 106 ? -25.467 -13.950 20.075 1.00 78.12 106 GLU A C 1
ATOM 805 O O . GLU A 1 106 ? -25.884 -15.020 20.519 1.00 78.12 106 GLU A O 1
ATOM 810 N N . ALA A 1 107 ? -24.193 -13.789 19.705 1.00 79.31 107 ALA A N 1
ATOM 811 C CA . ALA A 1 107 ? -23.207 -14.865 19.753 1.00 79.31 107 ALA A CA 1
ATOM 812 C C . ALA A 1 107 ? -22.760 -15.241 21.182 1.00 79.31 107 ALA A C 1
ATOM 814 O O . ALA A 1 107 ? -22.285 -16.359 21.386 1.00 79.31 107 ALA A O 1
ATOM 815 N N . ASN A 1 108 ? -22.903 -14.343 22.169 1.00 71.50 108 ASN A N 1
ATOM 816 C CA . ASN A 1 108 ? -22.405 -14.536 23.538 1.00 71.50 108 ASN A CA 1
ATOM 817 C C . ASN A 1 108 ? -23.485 -14.240 24.599 1.00 71.50 108 ASN A C 1
ATOM 819 O O . ASN A 1 108 ? -23.447 -13.190 25.254 1.00 71.50 108 ASN A O 1
ATOM 823 N N . PRO A 1 109 ? -24.428 -15.173 24.831 1.00 71.56 109 PRO A N 1
ATOM 824 C CA . PRO A 1 109 ? -25.476 -15.007 25.833 1.00 71.56 109 PRO A CA 1
ATOM 825 C C . PRO A 1 109 ? -24.884 -14.766 27.230 1.00 71.56 109 PRO A C 1
ATOM 827 O O . PRO A 1 109 ? -24.103 -15.574 27.726 1.00 71.56 109 PRO A O 1
ATOM 830 N N . GLY A 1 110 ? -25.257 -13.653 27.866 1.00 64.50 110 GLY A N 1
ATOM 831 C CA . GLY A 1 110 ? -24.753 -13.248 29.188 1.00 64.50 110 GLY A CA 1
ATOM 832 C C . GLY A 1 110 ? -23.637 -12.199 29.159 1.00 64.50 110 GLY A C 1
ATOM 833 O O . GLY A 1 110 ? -23.334 -11.622 30.197 1.00 64.50 110 GLY A O 1
ATOM 834 N N . SER A 1 111 ? -23.076 -11.887 27.986 1.00 53.12 111 SER A N 1
ATOM 835 C CA . SER A 1 111 ? -22.155 -10.756 27.823 1.00 53.12 111 SER A CA 1
ATOM 836 C C . SER A 1 111 ? -22.928 -9.477 27.499 1.00 53.12 111 SER A C 1
ATOM 838 O O . SER A 1 111 ? -23.827 -9.480 26.659 1.00 53.12 111 SER A O 1
ATOM 840 N N . ARG A 1 112 ? -22.573 -8.363 28.146 1.00 55.16 112 ARG A N 1
ATOM 841 C CA . ARG A 1 112 ? -23.068 -7.024 27.801 1.00 55.16 112 ARG A CA 1
ATOM 842 C C . ARG A 1 112 ? -21.896 -6.173 27.349 1.00 55.16 112 ARG A C 1
ATOM 844 O O . ARG A 1 112 ? -20.860 -6.162 28.003 1.00 55.16 112 ARG A O 1
ATOM 851 N N . VAL A 1 113 ? -22.060 -5.472 26.232 1.00 53.78 113 VAL A N 1
ATOM 852 C CA . VAL A 1 113 ? -21.045 -4.546 25.732 1.00 53.78 113 VAL A CA 1
ATOM 853 C C . VAL A 1 113 ? -21.515 -3.129 26.039 1.00 53.78 113 VAL A C 1
ATOM 855 O O . VAL A 1 113 ? -22.534 -2.686 25.514 1.00 53.78 113 VAL A O 1
ATOM 858 N N . CYS A 1 114 ? -20.797 -2.432 26.915 1.00 55.22 114 CYS A N 1
ATOM 859 C CA . CYS A 1 114 ? -21.069 -1.041 27.264 1.00 55.22 114 CYS A CA 1
ATOM 860 C C . CYS A 1 114 ? -20.039 -0.141 26.572 1.00 55.22 114 CYS A C 1
ATOM 862 O O . CYS A 1 114 ? -18.842 -0.413 26.628 1.00 55.22 114 CYS A O 1
ATOM 864 N N . LEU A 1 115 ? -20.499 0.928 25.918 1.00 54.88 115 LEU A N 1
ATOM 865 C CA . LEU A 1 115 ? -19.624 2.005 25.452 1.00 54.88 115 LEU A CA 1
ATOM 866 C C . LEU A 1 115 ? -19.451 2.996 26.601 1.00 54.88 115 LEU A C 1
ATOM 868 O O . LEU A 1 115 ? -20.416 3.651 26.994 1.00 54.88 115 LEU A O 1
ATOM 872 N N . GLU A 1 116 ? -18.243 3.108 27.144 1.00 51.91 116 GLU A N 1
ATOM 873 C CA . GLU A 1 116 ? -17.929 4.164 28.104 1.00 51.91 116 GLU A CA 1
ATOM 874 C C . GLU A 1 116 ? -17.579 5.454 27.345 1.00 51.91 116 GLU A C 1
ATOM 876 O O . GLU A 1 116 ? -16.719 5.472 26.460 1.00 51.91 116 GLU A O 1
ATOM 881 N N . LEU A 1 117 ? -18.297 6.535 27.653 1.00 49.53 117 LEU A N 1
ATOM 882 C CA . LEU A 1 117 ? -18.026 7.871 27.120 1.00 49.53 117 LEU A CA 1
ATOM 883 C C . LEU A 1 117 ? -16.939 8.540 27.972 1.00 49.53 117 LEU A C 1
ATOM 885 O O . LEU A 1 117 ? -16.973 8.446 29.196 1.00 49.53 117 LEU A O 1
ATOM 889 N N . ASP A 1 118 ? -16.010 9.270 27.347 1.00 47.28 118 ASP A N 1
ATOM 890 C CA . ASP A 1 118 ? -15.066 10.113 28.093 1.00 47.28 118 ASP A CA 1
ATOM 891 C C . ASP A 1 118 ? -15.821 11.216 28.862 1.00 47.28 118 ASP A C 1
ATOM 893 O O . ASP A 1 118 ? -16.905 11.654 28.470 1.00 47.28 118 ASP A O 1
ATOM 897 N N . SER A 1 119 ? -15.167 11.779 29.877 1.00 50.72 119 SER A N 1
ATOM 898 C CA . SER A 1 119 ? -15.471 13.035 30.578 1.00 50.72 119 SER A CA 1
ATOM 899 C C . SER A 1 119 ? -15.822 14.236 29.679 1.00 50.72 119 SER A C 1
ATOM 901 O O . SER A 1 119 ? -16.324 15.251 30.163 1.00 50.72 119 SER A O 1
ATOM 903 N N . ARG A 1 120 ? -15.567 14.137 28.368 1.00 54.19 120 ARG A N 1
ATOM 904 C CA . ARG A 1 120 ? -15.884 15.135 27.336 1.00 54.19 120 ARG A CA 1
ATOM 905 C C . ARG A 1 120 ? -17.064 14.756 26.432 1.00 54.19 120 ARG A C 1
ATOM 907 O O . ARG A 1 120 ? -17.280 15.438 25.435 1.00 54.19 120 ARG A O 1
ATOM 914 N N . ASN A 1 121 ? -17.822 13.706 26.758 1.00 49.62 121 ASN A N 1
ATOM 915 C CA . ASN A 1 121 ? -18.922 13.175 25.939 1.00 49.62 121 ASN A CA 1
ATOM 916 C C . ASN A 1 121 ? -18.493 12.688 24.537 1.00 49.62 121 ASN A C 1
ATOM 918 O O . ASN A 1 121 ? -19.316 12.582 23.629 1.00 49.62 121 ASN A O 1
ATOM 922 N N . SER A 1 122 ? -17.209 12.375 24.362 1.00 47.06 122 SER A N 1
ATOM 923 C CA . SER A 1 122 ? -16.662 11.808 23.129 1.00 47.06 122 SER A CA 1
ATOM 924 C C . SER A 1 122 ? -16.471 10.303 23.295 1.00 47.06 122 SER A C 1
ATOM 926 O O . SER A 1 122 ? -16.033 9.853 24.356 1.00 47.06 122 SER A O 1
ATOM 928 N N . LEU A 1 123 ? -16.757 9.529 22.243 1.00 47.62 123 LEU A N 1
ATOM 929 C CA . LEU A 1 123 ? -16.356 8.122 22.170 1.00 47.62 123 LEU A CA 1
ATOM 930 C C . LEU A 1 123 ? -14.828 8.056 22.303 1.00 47.62 123 LEU A C 1
ATOM 932 O O . LEU A 1 123 ? -14.103 8.637 21.490 1.00 47.62 123 LEU A O 1
ATOM 936 N N . VAL A 1 124 ? -14.341 7.409 23.364 1.00 42.94 124 VAL A N 1
ATOM 937 C CA . VAL A 1 124 ? -12.907 7.200 23.584 1.00 42.94 124 VAL A CA 1
ATOM 938 C C . VAL A 1 124 ? -12.363 6.408 22.399 1.00 42.94 124 VAL A C 1
ATOM 940 O O . VAL A 1 124 ? -12.934 5.389 22.019 1.00 42.94 124 VAL A O 1
ATOM 943 N N . ARG A 1 125 ? -11.258 6.880 21.804 1.00 40.44 125 ARG A N 1
ATOM 944 C CA . ARG A 1 125 ? -10.506 6.132 20.790 1.00 40.44 125 ARG A CA 1
ATOM 945 C C . ARG A 1 125 ? -10.157 4.754 21.346 1.00 40.44 125 ARG A C 1
ATOM 947 O O . ARG A 1 125 ? -9.299 4.622 22.215 1.00 40.44 125 ARG A O 1
ATOM 954 N N . ILE A 1 126 ? -10.805 3.737 20.796 1.00 42.44 126 ILE A N 1
ATOM 955 C CA . ILE A 1 126 ? -10.584 2.323 21.087 1.00 42.44 126 ILE A CA 1
ATOM 956 C C . ILE A 1 126 ? -9.320 1.860 20.341 1.00 42.44 126 ILE A C 1
ATOM 958 O O . ILE A 1 126 ? -9.379 1.023 19.448 1.00 42.44 126 ILE A O 1
ATOM 962 N N . GLN A 1 127 ? -8.168 2.462 20.640 1.00 35.16 127 GLN A N 1
ATOM 963 C CA . GLN A 1 127 ? -6.884 2.005 20.092 1.00 35.16 127 GLN A CA 1
ATOM 964 C C . GLN A 1 127 ? -5.889 1.533 21.156 1.00 35.16 127 GLN A C 1
ATOM 966 O O . GLN A 1 127 ? -4.968 0.816 20.793 1.00 35.16 127 GLN A O 1
ATOM 971 N N . ASP A 1 128 ? -6.129 1.783 22.451 1.00 34.00 128 ASP A N 1
ATOM 972 C CA . ASP A 1 128 ? -5.221 1.312 23.516 1.00 34.00 128 ASP A CA 1
ATOM 973 C C . ASP A 1 128 ? -5.868 0.421 24.595 1.00 34.00 128 ASP A C 1
ATOM 975 O O . ASP A 1 128 ? -5.172 -0.055 25.489 1.00 34.00 128 ASP A O 1
ATOM 979 N N . ALA A 1 129 ? -7.170 0.124 24.522 1.00 36.25 129 ALA A N 1
ATOM 980 C CA . ALA A 1 129 ? -7.803 -0.802 25.465 1.00 36.25 129 ALA A CA 1
ATOM 981 C C . ALA A 1 129 ? -9.142 -1.358 24.950 1.00 36.25 129 ALA A C 1
ATOM 983 O O . ALA A 1 129 ? -10.205 -0.951 25.404 1.00 36.25 129 ALA A O 1
ATOM 984 N N . ILE A 1 130 ? -9.110 -2.360 24.065 1.00 37.91 130 ILE A N 1
ATOM 985 C CA . ILE A 1 130 ? -10.106 -3.442 24.172 1.00 37.91 130 ILE A CA 1
ATOM 986 C C . ILE A 1 130 ? -9.490 -4.479 25.102 1.00 37.91 130 ILE A C 1
ATOM 988 O O . ILE A 1 130 ? -9.056 -5.550 24.687 1.00 37.91 130 ILE A O 1
ATOM 992 N N . LEU A 1 131 ? -9.395 -4.133 26.382 1.00 35.25 131 LEU A N 1
ATOM 993 C CA . LEU A 1 131 ? -9.554 -5.171 27.379 1.00 35.25 131 LEU A CA 1
ATOM 994 C C . LEU A 1 131 ? -11.060 -5.229 27.604 1.00 35.25 131 LEU A C 1
ATOM 996 O O . LEU A 1 131 ? -11.609 -4.246 28.099 1.00 35.25 131 LEU A O 1
ATOM 1000 N N . PRO A 1 132 ? -11.753 -6.298 27.180 1.00 38.88 132 PRO A N 1
ATOM 1001 C CA . PRO A 1 132 ? -13.138 -6.476 27.576 1.00 38.88 132 PRO A CA 1
ATOM 1002 C C . PRO A 1 132 ? -13.181 -6.406 29.105 1.00 38.88 132 PRO A C 1
ATOM 1004 O O . PRO A 1 132 ? -12.569 -7.226 29.790 1.00 38.88 132 PRO A O 1
ATOM 1007 N N . VAL A 1 133 ? -13.816 -5.365 29.639 1.00 43.59 133 VAL A N 1
ATOM 1008 C CA . VAL A 1 133 ? -14.129 -5.297 31.062 1.00 43.59 133 VAL A CA 1
ATOM 1009 C C . VAL A 1 133 ? -15.385 -6.134 31.230 1.00 43.59 133 VAL A C 1
ATOM 1011 O O . VAL A 1 133 ? -16.466 -5.768 30.776 1.00 43.59 133 VAL A O 1
ATOM 1014 N N . TRP A 1 134 ? -15.196 -7.320 31.796 1.00 49.59 134 TRP A N 1
ATOM 1015 C CA . TRP A 1 134 ? -16.255 -8.280 32.053 1.00 49.59 134 TRP A CA 1
ATOM 1016 C C . TRP A 1 134 ? -16.906 -7.932 33.389 1.00 49.59 134 TRP A C 1
ATOM 1018 O O . TRP A 1 134 ? -16.336 -8.206 34.443 1.00 49.59 134 TRP A O 1
ATOM 1028 N N . GLU A 1 135 ? -18.095 -7.343 33.366 1.00 42.62 135 GLU A N 1
ATOM 1029 C CA . GLU A 1 135 ? -18.963 -7.392 34.540 1.00 42.62 135 GLU A CA 1
ATOM 1030 C C . GLU A 1 135 ? -19.702 -8.731 34.521 1.00 42.62 135 GLU A C 1
ATOM 1032 O O . GLU A 1 135 ? -20.613 -8.956 33.725 1.00 42.62 135 GLU A O 1
ATOM 1037 N N . VAL A 1 136 ? -19.257 -9.653 35.375 1.00 39.72 136 VAL A N 1
ATOM 1038 C CA . VAL A 1 136 ? -20.027 -10.847 35.725 1.00 39.72 136 VAL A CA 1
ATOM 1039 C C . VAL A 1 136 ? -21.042 -10.416 36.778 1.00 39.72 136 VAL A C 1
ATOM 1041 O O . VAL A 1 136 ? -20.663 -9.966 37.857 1.00 39.72 136 VAL A O 1
ATOM 1044 N N . ASP A 1 137 ? -22.330 -10.534 36.463 1.00 41.06 137 ASP A N 1
ATOM 1045 C CA . ASP A 1 137 ? -23.407 -10.286 37.422 1.00 41.06 137 ASP A CA 1
ATOM 1046 C C . ASP A 1 137 ? -23.408 -11.441 38.446 1.00 41.06 137 ASP A C 1
ATOM 1048 O O . ASP A 1 137 ? -23.980 -12.506 38.214 1.00 41.06 137 ASP A O 1
ATOM 1052 N N . GLU A 1 138 ? -22.705 -11.281 39.573 1.00 43.19 138 GLU A N 1
ATOM 1053 C CA . GLU A 1 138 ? -22.743 -12.228 40.700 1.00 43.19 138 GLU A CA 1
ATOM 1054 C C . GLU A 1 138 ? -24.062 -12.092 41.486 1.00 43.19 138 GLU A C 1
ATOM 1056 O O . GLU A 1 138 ? -24.094 -11.717 42.659 1.00 43.19 138 GLU A O 1
ATOM 1061 N N . ARG A 1 139 ? -25.184 -12.387 40.827 1.00 43.38 139 ARG A N 1
ATOM 1062 C CA . ARG A 1 139 ? -26.480 -12.710 41.446 1.00 43.38 139 ARG A CA 1
ATOM 1063 C C . ARG A 1 139 ? -27.146 -13.730 40.519 1.00 43.38 139 ARG A C 1
ATOM 1065 O O . ARG A 1 139 ? -27.697 -13.361 39.492 1.00 43.38 139 ARG A O 1
ATOM 1072 N N . THR A 1 140 ? -27.126 -15.036 40.774 1.00 40.12 140 THR A N 1
ATOM 1073 C CA . THR A 1 140 ? -27.582 -15.765 41.970 1.00 40.12 140 THR A CA 1
ATOM 1074 C C . THR A 1 140 ? -27.136 -17.219 41.849 1.00 40.12 140 THR A C 1
ATOM 1076 O O . THR A 1 140 ? -27.103 -17.702 40.693 1.00 40.12 140 THR A O 1
#

Secondary structure (DSSP, 8-state):
-TTTTSPTT---------SPPTT--------HHHHTT-HHHHHH--TTS---HHHHHHHHHHHT----TT-HHHHHHHHHHHHHHH---HHHHHTTHHHHHHHHHHHSTT-----PBPTTSSBP-TTS------------

Sequence (140 aa):
MKLSHVPSGAYYISKLNLTPSQCCTSSPDVNARQLKELTGFTAAILDDHSSGLTRVVNSVDKVDDINMKSKHAVVYRAIQEVKASLTVSPEVEYSLLPGFMEAFAEANPGSRVCLELDSRNSLVRIQDAILPVWEVDERT

Organism: Phytophthora nicotianae (strain INRA-310) (NCBI:txid761204)

pLDDT: mean 71.21, std 16.9, range [34.0, 92.25]